Protein AF-A0A370FTB4-F1 (afdb_monomer_lite)

Structure (mmCIF, N/CA/C/O backbone):
data_AF-A0A370FTB4-F1
#
_entry.id   AF-A0A370FTB4-F1
#
loop_
_atom_site.group_PDB
_atom_site.id
_atom_site.type_symbol
_atom_site.label_atom_id
_atom_site.label_alt_id
_atom_site.label_comp_id
_atom_site.label_asym_id
_atom_site.label_entity_id
_atom_site.label_seq_id
_atom_site.pdbx_PDB_ins_code
_atom_site.Cartn_x
_atom_site.Cartn_y
_atom_site.Cartn_z
_atom_site.occupancy
_atom_site.B_iso_or_equiv
_atom_site.auth_seq_id
_atom_site.auth_comp_id
_atom_site.auth_asym_id
_atom_site.auth_atom_id
_atom_site.pdbx_PDB_model_num
ATOM 1 N N . MET A 1 1 ? 8.710 -1.577 10.080 1.00 73.25 1 MET A N 1
ATOM 2 C CA . MET A 1 1 ? 8.200 -1.287 8.726 1.00 73.25 1 MET A CA 1
ATOM 3 C C . MET A 1 1 ? 8.484 -2.484 7.834 1.00 73.25 1 MET A C 1
ATOM 5 O O . MET A 1 1 ? 9.625 -2.939 7.810 1.00 73.25 1 MET A O 1
ATOM 9 N N . THR A 1 2 ? 7.468 -3.020 7.163 1.00 87.62 2 THR A N 1
ATOM 10 C CA . THR A 1 2 ? 7.617 -4.161 6.241 1.00 87.62 2 THR A CA 1
ATOM 11 C C . THR A 1 2 ? 7.304 -3.681 4.834 1.00 87.62 2 THR A C 1
ATOM 13 O O . THR A 1 2 ? 6.275 -3.037 4.642 1.00 87.62 2 THR A O 1
ATOM 16 N N . ALA A 1 3 ? 8.171 -3.987 3.867 1.00 92.50 3 ALA A N 1
ATOM 17 C CA . ALA A 1 3 ? 7.989 -3.603 2.472 1.00 92.50 3 ALA A CA 1
ATOM 18 C C . ALA A 1 3 ? 7.992 -4.834 1.557 1.00 92.50 3 ALA A C 1
ATOM 20 O O . ALA A 1 3 ? 8.781 -5.757 1.755 1.00 92.50 3 ALA A O 1
ATOM 21 N N . THR A 1 4 ? 7.113 -4.845 0.558 1.00 96.44 4 THR A N 1
ATOM 22 C CA . THR A 1 4 ? 7.035 -5.883 -0.479 1.00 96.44 4 THR A CA 1
ATOM 23 C C . THR A 1 4 ? 7.065 -5.228 -1.849 1.00 96.44 4 THR A C 1
ATOM 25 O O . THR A 1 4 ? 6.313 -4.289 -2.098 1.00 96.44 4 THR A O 1
ATOM 28 N N . GLN A 1 5 ? 7.916 -5.741 -2.735 1.00 96.69 5 GLN A N 1
ATOM 29 C CA . GLN A 1 5 ? 8.015 -5.274 -4.114 1.00 96.69 5 GLN A CA 1
ATOM 30 C C . GLN A 1 5 ? 7.418 -6.286 -5.082 1.00 96.69 5 GLN A C 1
ATOM 32 O O . GLN A 1 5 ? 7.615 -7.493 -4.928 1.00 96.69 5 GLN A O 1
ATOM 37 N N . PHE A 1 6 ? 6.709 -5.791 -6.091 1.00 95.75 6 PHE A N 1
ATOM 38 C CA . PHE A 1 6 ? 6.144 -6.611 -7.154 1.00 95.75 6 PHE A CA 1
ATOM 39 C C . PHE A 1 6 ? 5.972 -5.811 -8.444 1.00 95.75 6 PHE A C 1
ATOM 41 O O . PHE A 1 6 ? 5.891 -4.585 -8.443 1.00 95.75 6 PHE A O 1
ATOM 48 N N . THR A 1 7 ? 5.888 -6.523 -9.561 1.00 94.38 7 THR A N 1
ATOM 49 C CA . THR A 1 7 ? 5.549 -5.955 -10.867 1.00 94.38 7 THR A CA 1
ATOM 50 C C . THR A 1 7 ? 4.223 -6.535 -11.336 1.00 94.38 7 THR A C 1
ATOM 52 O O . THR A 1 7 ? 3.873 -7.673 -11.018 1.00 94.38 7 THR A O 1
ATOM 55 N N . VAL A 1 8 ? 3.464 -5.746 -12.094 1.00 88.38 8 VAL A N 1
ATOM 56 C CA . VAL A 1 8 ? 2.197 -6.188 -12.687 1.00 88.38 8 VAL A CA 1
ATOM 57 C C . VAL A 1 8 ? 2.379 -6.270 -14.204 1.00 88.38 8 VAL A C 1
ATOM 59 O O . VAL A 1 8 ? 2.671 -5.249 -14.839 1.00 88.3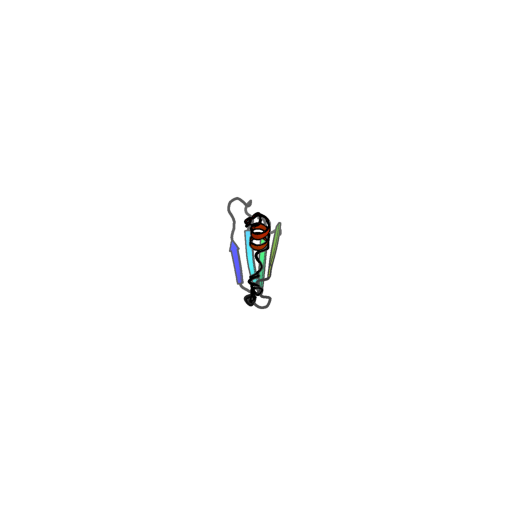8 8 VAL A O 1
ATOM 62 N N . PRO A 1 9 ? 2.220 -7.458 -14.817 1.00 90.69 9 PRO A N 1
ATOM 63 C CA . PRO A 1 9 ? 2.273 -7.595 -16.267 1.00 90.69 9 PRO A CA 1
ATOM 64 C C . PRO A 1 9 ? 1.282 -6.651 -16.958 1.00 90.69 9 PRO A C 1
ATOM 66 O O . PRO A 1 9 ? 0.133 -6.532 -16.542 1.00 90.69 9 PRO A O 1
ATOM 69 N N . GLY A 1 10 ? 1.725 -5.981 -18.023 1.00 88.81 10 GLY A N 1
ATOM 70 C CA . GLY A 1 10 ? 0.902 -5.023 -18.771 1.00 88.81 10 GLY A CA 1
ATOM 71 C C . GLY A 1 10 ? 0.951 -3.577 -18.264 1.00 88.81 10 GLY A C 1
ATOM 72 O O . GLY A 1 10 ? 0.478 -2.695 -18.971 1.00 88.81 10 GLY A O 1
ATOM 73 N N . LEU A 1 11 ? 1.586 -3.296 -17.118 1.00 86.88 11 LEU A N 1
ATOM 74 C CA . LEU A 1 11 ? 1.767 -1.928 -16.598 1.00 86.88 11 LEU A CA 1
ATOM 75 C C . LEU A 1 11 ? 3.124 -1.308 -16.972 1.00 86.88 11 LEU A C 1
ATOM 77 O O . LEU A 1 11 ? 3.739 -0.616 -16.171 1.00 86.88 11 LEU A O 1
ATOM 81 N N . GLY A 1 12 ? 3.626 -1.583 -18.178 1.00 86.25 12 GLY A N 1
ATOM 82 C CA . GLY A 1 12 ? 4.793 -0.874 -18.726 1.00 86.25 12 GLY A CA 1
ATOM 83 C C . GLY A 1 12 ? 6.109 -1.037 -17.954 1.00 86.25 12 GLY A C 1
ATOM 84 O O . GLY A 1 12 ? 6.998 -0.212 -18.112 1.00 86.25 12 GLY A O 1
ATOM 85 N N . GLY A 1 13 ? 6.248 -2.080 -17.129 1.00 89.44 13 GLY A N 1
ATOM 86 C CA . GLY A 1 13 ? 7.460 -2.307 -16.335 1.00 89.44 13 GLY A CA 1
ATOM 87 C C . GLY A 1 13 ? 7.529 -1.512 -15.027 1.00 89.44 13 GLY A C 1
ATOM 88 O O . GLY A 1 13 ? 8.596 -1.456 -14.425 1.00 89.44 13 GLY A O 1
ATOM 89 N N . ILE A 1 14 ? 6.413 -0.934 -14.569 1.00 95.06 14 ILE A N 1
ATOM 90 C CA . ILE A 1 14 ? 6.341 -0.266 -13.265 1.00 95.06 14 ILE A CA 1
ATOM 91 C C . ILE A 1 14 ? 6.573 -1.282 -12.138 1.00 95.06 14 ILE A C 1
ATOM 93 O O . ILE A 1 14 ? 5.942 -2.346 -12.092 1.00 95.06 14 ILE A O 1
ATOM 97 N N . THR A 1 15 ? 7.460 -0.924 -11.213 1.00 96.31 15 THR A N 1
ATOM 98 C CA . THR A 1 15 ? 7.694 -1.648 -9.961 1.00 96.31 15 THR A CA 1
ATOM 99 C C . THR A 1 15 ? 6.897 -0.991 -8.850 1.00 96.31 15 THR A C 1
ATOM 101 O O . THR A 1 15 ? 7.047 0.201 -8.592 1.00 96.31 15 THR A O 1
ATOM 104 N N . PHE A 1 16 ? 6.050 -1.770 -8.186 1.00 97.00 16 PHE A N 1
ATOM 105 C CA . PHE A 1 16 ? 5.276 -1.321 -7.041 1.00 97.00 16 PHE A CA 1
ATOM 106 C C . PHE A 1 16 ? 5.951 -1.739 -5.740 1.00 97.00 16 PHE A C 1
ATOM 108 O O . PHE A 1 16 ? 6.342 -2.896 -5.586 1.00 97.00 16 PHE A O 1
ATOM 115 N N . THR A 1 17 ? 6.017 -0.814 -4.790 1.00 97.44 17 THR A N 1
ATOM 116 C CA . THR A 1 17 ? 6.477 -1.031 -3.421 1.00 97.44 17 THR A CA 1
ATOM 117 C C . THR A 1 17 ? 5.311 -0.793 -2.473 1.00 97.44 17 THR A C 1
ATOM 119 O O . THR A 1 17 ? 4.827 0.330 -2.341 1.00 97.44 17 THR A O 1
ATOM 122 N N . ALA A 1 18 ? 4.859 -1.853 -1.808 1.00 97.31 18 ALA A N 1
ATOM 123 C CA . ALA A 1 18 ? 3.883 -1.786 -0.730 1.00 97.31 18 ALA A CA 1
ATOM 124 C C . ALA A 1 18 ? 4.615 -1.745 0.616 1.00 97.31 18 ALA A C 1
ATOM 126 O O . ALA A 1 18 ? 5.302 -2.707 0.955 1.00 97.31 18 ALA A O 1
ATOM 127 N N . SER A 1 19 ? 4.453 -0.668 1.379 1.00 96.88 19 SER A N 1
ATOM 128 C CA . SER A 1 19 ? 5.101 -0.442 2.675 1.00 96.88 19 SER A CA 1
ATOM 129 C C . SER A 1 19 ? 4.050 -0.280 3.767 1.00 96.88 19 SER A C 1
ATOM 131 O O . SER A 1 19 ? 3.216 0.618 3.684 1.00 96.88 19 SER A O 1
ATOM 133 N N . TYR A 1 20 ? 4.095 -1.131 4.793 1.00 94.88 20 TYR A N 1
ATOM 134 C CA . TYR A 1 20 ? 3.210 -1.035 5.955 1.00 94.88 20 TYR A CA 1
ATOM 135 C C . TYR A 1 20 ? 3.948 -0.483 7.178 1.00 94.88 20 TYR A C 1
ATOM 137 O O . TYR A 1 20 ? 4.986 -1.023 7.600 1.00 94.88 20 TYR A O 1
ATOM 145 N N . ASP A 1 21 ? 3.379 0.575 7.750 1.00 93.50 21 ASP A N 1
ATOM 146 C CA . ASP A 1 21 ? 3.754 1.151 9.034 1.00 93.50 21 ASP A CA 1
ATOM 147 C C . ASP A 1 21 ? 2.735 0.728 10.112 1.00 93.50 21 ASP A C 1
ATOM 149 O O . ASP A 1 21 ? 1.601 1.214 10.108 1.00 93.50 21 ASP A O 1
ATOM 153 N N . PRO A 1 22 ? 3.108 -0.183 11.032 1.00 90.50 22 PRO A N 1
ATOM 154 C CA . PRO A 1 22 ? 2.214 -0.639 12.089 1.00 90.50 22 PRO A CA 1
ATOM 155 C C . PRO A 1 22 ? 2.002 0.393 13.203 1.00 90.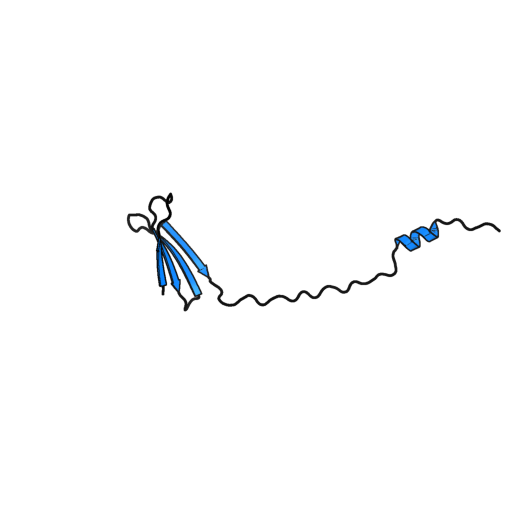50 22 PRO A C 1
ATOM 157 O O . PRO A 1 22 ? 1.020 0.270 13.928 1.00 90.50 22 PRO A O 1
ATOM 160 N N . GLU A 1 23 ? 2.888 1.382 13.365 1.00 90.88 23 GLU A N 1
ATOM 161 C CA . GLU A 1 23 ? 2.735 2.428 14.388 1.00 90.88 23 GLU A CA 1
ATOM 162 C C . GLU A 1 23 ? 1.652 3.429 13.978 1.00 90.88 23 GLU A C 1
ATOM 164 O O . GLU A 1 23 ? 0.905 3.928 14.817 1.00 90.88 23 GLU A O 1
ATOM 169 N N . LEU A 1 24 ? 1.542 3.678 12.671 1.00 90.06 24 LEU A N 1
ATOM 170 C CA . LEU A 1 24 ? 0.551 4.575 12.076 1.00 90.06 24 LEU A CA 1
ATOM 171 C C . LEU A 1 24 ? -0.672 3.842 11.506 1.00 90.06 24 LEU A C 1
ATOM 173 O O . LEU A 1 24 ? -1.596 4.493 11.020 1.00 90.06 24 LEU A O 1
ATOM 177 N N . ALA A 1 25 ? -0.662 2.505 11.529 1.00 91.75 25 ALA A N 1
ATOM 178 C CA . ALA A 1 25 ? -1.640 1.646 10.864 1.00 91.75 25 ALA A CA 1
ATOM 179 C C . ALA A 1 25 ? -1.893 2.079 9.404 1.00 91.75 25 ALA A C 1
ATOM 181 O O . ALA A 1 25 ? -3.028 2.243 8.951 1.00 91.75 25 ALA A O 1
ATOM 182 N N . TRP A 1 26 ? -0.805 2.307 8.664 1.00 93.62 26 TRP A N 1
ATOM 183 C CA . TRP A 1 26 ? -0.845 2.902 7.330 1.00 93.62 26 TRP A CA 1
ATOM 184 C C . TRP A 1 26 ? -0.143 2.021 6.301 1.00 93.62 26 TRP A C 1
ATOM 186 O O . TRP A 1 26 ? 0.998 1.600 6.500 1.00 93.62 26 TRP A O 1
ATOM 196 N N . LEU A 1 27 ? -0.813 1.759 5.180 1.00 95.06 27 LEU A N 1
ATOM 197 C CA . LEU A 1 27 ? -0.236 1.090 4.018 1.00 95.06 27 LEU A CA 1
ATOM 198 C C . LEU A 1 27 ? -0.009 2.114 2.906 1.00 95.06 27 LEU A C 1
ATOM 200 O O . LEU A 1 27 ? -0.953 2.736 2.423 1.00 95.06 27 LEU A O 1
ATOM 204 N N . THR A 1 28 ? 1.231 2.236 2.453 1.00 96.62 28 THR A N 1
ATOM 205 C CA . THR A 1 28 ? 1.595 3.042 1.285 1.00 96.62 28 THR A CA 1
ATOM 206 C C . THR A 1 28 ? 1.908 2.120 0.114 1.00 96.62 28 THR A C 1
ATOM 208 O O . THR A 1 28 ? 2.610 1.126 0.281 1.00 96.62 28 THR A O 1
ATOM 211 N N . LEU A 1 29 ? 1.403 2.448 -1.071 1.00 97.19 29 LEU A N 1
ATOM 212 C CA . LEU A 1 29 ? 1.713 1.775 -2.326 1.00 97.19 29 LEU A CA 1
ATOM 213 C C . LEU A 1 29 ? 2.293 2.793 -3.309 1.00 97.19 29 LEU A C 1
ATOM 215 O O . LEU A 1 29 ? 1.577 3.676 -3.779 1.00 97.19 29 LEU A O 1
ATOM 219 N N . GLU A 1 30 ? 3.573 2.657 -3.628 1.00 97.69 30 GLU A N 1
ATOM 220 C CA . GLU A 1 30 ? 4.288 3.528 -4.566 1.00 97.69 30 GLU A CA 1
ATOM 221 C C . GLU A 1 30 ? 4.643 2.754 -5.830 1.00 97.69 30 GLU A C 1
ATOM 223 O O . GLU A 1 30 ? 5.108 1.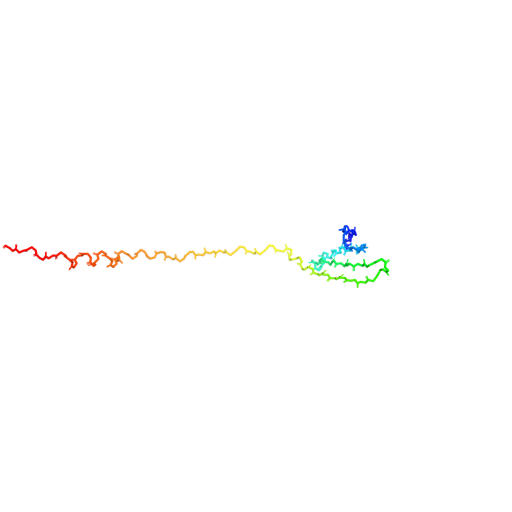623 -5.745 1.00 97.69 30 GLU A O 1
ATOM 228 N N . GLY A 1 31 ? 4.421 3.347 -6.999 1.00 97.00 31 GLY A N 1
ATOM 229 C CA . GLY A 1 31 ? 4.827 2.815 -8.295 1.00 97.00 31 GLY A CA 1
ATOM 230 C C . GLY A 1 31 ? 5.973 3.638 -8.869 1.00 97.00 31 GLY A C 1
ATOM 231 O O . GLY A 1 31 ? 5.835 4.855 -9.012 1.00 97.00 31 GLY A O 1
ATOM 232 N N . HIS A 1 32 ? 7.064 2.968 -9.233 1.00 97.12 32 HIS A N 1
ATOM 233 C CA . HIS A 1 32 ? 8.236 3.558 -9.875 1.00 97.12 32 HIS A CA 1
ATOM 234 C C . HIS A 1 32 ? 8.443 2.991 -11.283 1.00 97.12 32 HIS A C 1
ATOM 236 O O . HIS A 1 32 ? 8.254 1.793 -11.506 1.00 97.12 32 HIS A O 1
ATOM 242 N N . ASP A 1 33 ? 8.820 3.843 -12.234 1.00 94.62 33 ASP A N 1
ATOM 243 C CA . ASP A 1 33 ? 9.219 3.414 -13.578 1.00 94.62 33 ASP A CA 1
ATOM 244 C C . ASP A 1 33 ? 10.637 2.802 -13.607 1.00 94.62 33 ASP A C 1
ATOM 246 O O . ASP A 1 33 ? 11.296 2.637 -12.577 1.00 94.62 33 ASP A O 1
ATOM 250 N N . GLY A 1 34 ? 11.110 2.432 -14.802 1.00 90.50 34 GLY A N 1
ATOM 251 C CA . GLY A 1 34 ? 12.433 1.826 -14.993 1.00 90.50 34 GLY A CA 1
ATOM 252 C C . GLY A 1 34 ? 13.614 2.751 -14.677 1.00 90.50 34 GLY A C 1
ATOM 253 O O . GLY A 1 34 ? 14.707 2.252 -14.414 1.00 90.50 34 GLY A O 1
ATOM 254 N N . ASP A 1 35 ? 13.391 4.066 -14.649 1.00 93.94 35 ASP A N 1
ATOM 255 C CA . ASP A 1 35 ? 14.378 5.078 -14.262 1.00 93.94 35 ASP A CA 1
ATOM 256 C C . ASP A 1 35 ? 14.268 5.434 -12.766 1.00 93.94 35 ASP A C 1
ATOM 258 O O . ASP A 1 35 ? 14.934 6.351 -12.280 1.00 93.94 35 ASP A O 1
ATOM 262 N N . ASN A 1 36 ? 13.448 4.683 -12.015 1.00 90.31 36 ASN A N 1
ATOM 263 C CA . ASN A 1 36 ? 13.135 4.895 -10.605 1.00 90.31 36 ASN A CA 1
ATOM 264 C C . ASN A 1 36 ? 12.404 6.229 -10.332 1.00 90.31 36 ASN A C 1
ATOM 266 O O . ASN A 1 36 ? 12.453 6.762 -9.221 1.00 90.31 36 ASN A O 1
ATOM 270 N N . GLY A 1 37 ? 11.716 6.774 -11.337 1.00 95.94 37 GLY A N 1
ATOM 271 C CA . GLY A 1 37 ? 10.829 7.925 -11.205 1.00 95.94 37 GLY A CA 1
ATOM 272 C C . GLY A 1 37 ? 9.498 7.527 -10.574 1.00 95.94 37 GLY A C 1
ATOM 273 O O . GLY A 1 37 ? 8.893 6.530 -10.966 1.00 95.94 37 GLY A O 1
ATOM 274 N N . LEU A 1 38 ? 9.028 8.288 -9.579 1.00 96.12 38 LEU A N 1
ATOM 275 C CA . LEU A 1 38 ? 7.727 8.045 -8.949 1.00 96.12 38 LEU A CA 1
ATOM 276 C C . LEU A 1 38 ? 6.610 8.411 -9.930 1.00 96.12 38 LEU A C 1
ATOM 278 O O . LEU A 1 38 ? 6.464 9.575 -10.302 1.00 96.12 38 LEU A O 1
ATOM 282 N N . VAL A 1 39 ? 5.804 7.423 -10.314 1.00 95.38 39 VAL A N 1
ATOM 283 C CA . VAL A 1 39 ? 4.701 7.592 -11.276 1.00 95.38 39 VAL A CA 1
ATOM 284 C C . VAL A 1 39 ? 3.321 7.471 -10.637 1.00 95.38 39 VAL A C 1
ATOM 286 O O . VAL A 1 39 ? 2.342 7.969 -11.188 1.00 95.38 39 VAL A O 1
ATOM 289 N N . SER A 1 40 ? 3.219 6.827 -9.472 1.00 94.50 40 SER A N 1
ATOM 290 C CA . SER A 1 40 ? 1.969 6.698 -8.720 1.00 94.50 40 SER A CA 1
ATOM 291 C C . SER A 1 40 ? 2.254 6.524 -7.235 1.00 94.50 40 SER A C 1
ATOM 293 O O . SER A 1 40 ? 3.195 5.832 -6.866 1.00 94.50 40 SER A O 1
ATOM 295 N N . ALA A 1 41 ? 1.404 7.084 -6.380 1.00 96.00 41 ALA A N 1
ATOM 296 C CA . ALA A 1 41 ? 1.424 6.828 -4.947 1.00 96.00 41 ALA A CA 1
ATOM 297 C C . ALA A 1 41 ? -0.009 6.768 -4.414 1.00 96.00 41 ALA A C 1
ATOM 299 O O . ALA A 1 41 ? -0.874 7.547 -4.817 1.00 96.00 41 ALA A O 1
ATOM 300 N N . SER A 1 42 ? -0.284 5.827 -3.521 1.00 96.06 42 SER A N 1
ATOM 301 C CA . SER A 1 42 ? -1.568 5.693 -2.831 1.00 96.06 42 SER A CA 1
ATOM 302 C C . SER A 1 42 ? -1.332 5.350 -1.368 1.00 96.06 42 SER A C 1
ATOM 304 O O . SER A 1 42 ? -0.409 4.607 -1.044 1.00 96.06 42 SER A O 1
ATOM 306 N N . GLY A 1 43 ? -2.161 5.901 -0.485 1.00 94.69 43 GLY A N 1
ATOM 307 C CA . GLY A 1 43 ? -2.108 5.650 0.951 1.00 94.69 43 GLY A CA 1
ATOM 308 C C . GLY A 1 43 ? -3.445 5.124 1.448 1.00 94.69 43 GLY A C 1
ATOM 309 O O . GLY A 1 43 ? -4.492 5.664 1.090 1.00 94.69 43 GLY A O 1
ATOM 310 N N . PHE A 1 44 ? -3.400 4.089 2.275 1.00 93.25 44 PHE A N 1
ATOM 311 C CA . PHE A 1 44 ? -4.565 3.468 2.883 1.00 93.25 44 PHE A CA 1
ATOM 312 C C . PHE A 1 44 ? -4.402 3.499 4.400 1.00 93.25 44 PHE A C 1
ATOM 314 O O . PHE A 1 44 ? -3.475 2.895 4.944 1.00 93.25 44 PHE A O 1
ATOM 321 N N . SER A 1 45 ? -5.326 4.180 5.079 1.00 91.25 45 SER A N 1
ATOM 322 C CA . SER A 1 45 ? -5.500 4.002 6.517 1.00 91.25 45 SER A CA 1
ATOM 323 C C . SER A 1 45 ? -6.117 2.633 6.749 1.00 91.25 45 SER A C 1
ATOM 325 O 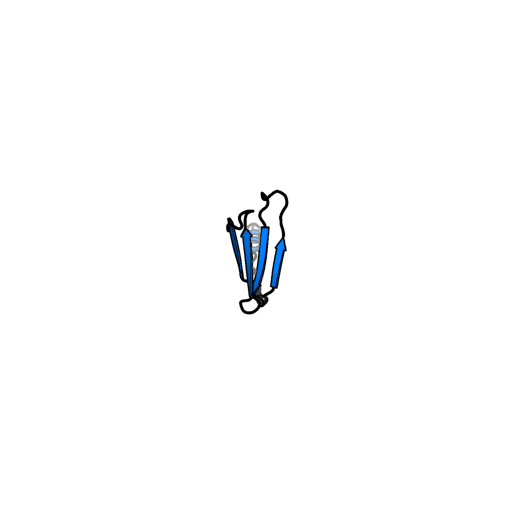O . SER A 1 45 ? -7.188 2.335 6.218 1.00 91.25 45 SER A O 1
ATOM 327 N N . ILE A 1 46 ? -5.439 1.797 7.522 1.00 86.88 46 ILE A N 1
ATOM 328 C CA . ILE A 1 46 ? -5.988 0.536 7.991 1.00 86.88 46 ILE A CA 1
ATOM 329 C C . ILE A 1 46 ? -6.493 0.815 9.397 1.00 86.88 46 ILE A C 1
ATOM 331 O O . ILE A 1 46 ? -5.715 0.797 10.340 1.00 86.88 46 ILE A O 1
ATOM 335 N N . THR A 1 47 ? -7.783 1.115 9.549 1.00 77.19 47 THR A N 1
ATOM 336 C CA . THR A 1 47 ? -8.403 1.177 10.879 1.00 77.19 47 THR A CA 1
ATOM 337 C C . THR A 1 47 ? -8.330 -0.219 11.499 1.00 77.19 47 THR A C 1
ATOM 339 O O . THR A 1 47 ? -8.971 -1.131 10.970 1.00 77.19 47 THR A O 1
ATOM 342 N N . PRO A 1 48 ? -7.526 -0.421 12.559 1.00 63.38 48 PRO A N 1
ATOM 343 C CA . PRO A 1 48 ? -7.315 -1.751 13.119 1.00 63.38 48 PRO A CA 1
ATOM 344 C C . PRO A 1 48 ? -8.534 -2.234 13.911 1.00 63.38 48 PRO A C 1
ATOM 346 O O . PRO A 1 48 ? -8.755 -3.440 14.012 1.00 63.38 48 PRO A O 1
ATOM 349 N N . ASP A 1 49 ? -9.333 -1.305 14.441 1.00 71.69 49 ASP A N 1
ATOM 350 C CA . ASP A 1 49 ? -10.500 -1.622 15.250 1.00 71.69 49 ASP A CA 1
ATOM 351 C C . ASP A 1 49 ? -11.732 -1.871 14.363 1.00 71.69 49 ASP A C 1
ATOM 353 O O . ASP A 1 49 ? -12.057 -1.042 13.503 1.00 71.69 49 ASP A O 1
ATOM 357 N N . PRO A 1 50 ? -12.441 -3.000 14.554 1.00 68.44 50 PRO A N 1
ATOM 358 C CA . PRO A 1 50 ? -13.751 -3.205 13.958 1.00 68.44 50 PRO A CA 1
ATOM 359 C C . PRO A 1 50 ? -14.682 -2.056 14.343 1.00 68.44 50 PRO A C 1
ATOM 361 O O . PRO A 1 50 ? -14.703 -1.625 15.494 1.00 68.44 50 PRO A O 1
ATOM 364 N N . ILE A 1 51 ? -15.489 -1.585 13.395 1.00 75.12 51 ILE A N 1
ATOM 365 C CA . ILE A 1 51 ? -16.577 -0.667 13.730 1.00 75.12 51 ILE A CA 1
ATOM 366 C C . ILE A 1 51 ? -17.571 -1.444 14.597 1.00 75.12 51 ILE A C 1
ATOM 368 O O . ILE A 1 51 ? -18.029 -2.516 14.189 1.00 75.12 51 ILE A O 1
ATOM 372 N N . ASP A 1 52 ? -17.890 -0.912 15.778 1.00 82.50 52 ASP A N 1
ATOM 373 C CA . ASP A 1 52 ? -18.876 -1.519 16.666 1.00 82.50 52 ASP A CA 1
ATOM 374 C C . ASP A 1 52 ? -20.210 -1.732 15.928 1.00 82.50 52 ASP A C 1
ATOM 376 O O . ASP A 1 52 ? -20.661 -0.857 15.176 1.00 82.50 52 ASP A O 1
ATOM 380 N N . PRO A 1 53 ? -20.873 -2.884 16.122 1.00 84.31 53 PRO A N 1
ATOM 381 C CA . PRO A 1 53 ? -22.158 -3.141 15.496 1.00 84.31 53 PRO A CA 1
ATOM 382 C C . PRO A 1 53 ? -23.205 -2.137 15.987 1.00 84.31 53 PRO A C 1
ATOM 384 O O . PRO A 1 53 ? -23.346 -1.879 17.182 1.00 84.31 53 PRO A O 1
ATOM 387 N N . ILE A 1 54 ? -23.991 -1.605 15.054 1.00 84.75 54 ILE A N 1
ATOM 388 C CA . ILE A 1 54 ? -25.122 -0.732 15.369 1.00 84.75 54 ILE A CA 1
ATOM 389 C C . ILE A 1 54 ? -26.338 -1.618 15.654 1.00 84.75 54 ILE A C 1
ATOM 391 O O . ILE A 1 54 ? -26.810 -2.339 14.773 1.00 84.75 54 ILE A O 1
ATOM 395 N N . THR A 1 55 ? -26.873 -1.553 16.872 1.00 88.06 55 THR A N 1
ATOM 396 C CA . THR A 1 55 ? -28.156 -2.188 17.202 1.00 88.06 55 THR A CA 1
ATOM 397 C C . THR A 1 55 ? -29.293 -1.378 16.583 1.00 88.06 55 THR A C 1
ATOM 399 O O . THR A 1 55 ? -29.522 -0.233 16.971 1.00 88.06 55 THR A O 1
ATOM 402 N N . ILE A 1 56 ? -30.023 -1.969 15.636 1.00 85.50 56 ILE A N 1
ATOM 403 C CA . ILE A 1 56 ? -31.267 -1.393 15.115 1.00 85.50 56 ILE A CA 1
ATOM 404 C C . ILE A 1 56 ? -32.406 -1.855 16.021 1.00 85.50 56 ILE A C 1
ATOM 406 O O . ILE A 1 56 ? -32.729 -3.041 16.049 1.00 85.50 56 ILE A O 1
ATOM 410 N N . THR A 1 57 ? -33.017 -0.925 16.752 1.00 88.88 57 THR A N 1
ATOM 411 C CA . THR A 1 57 ? -34.293 -1.170 17.432 1.00 88.88 57 THR A CA 1
ATOM 412 C C . THR A 1 57 ? -35.411 -0.989 16.404 1.00 88.88 57 THR A C 1
ATOM 414 O O . THR A 1 57 ? -35.563 0.127 15.904 1.00 88.88 57 THR A O 1
ATOM 417 N N . PRO A 1 58 ? -36.177 -2.040 16.052 1.00 84.19 58 PRO A N 1
ATOM 418 C CA 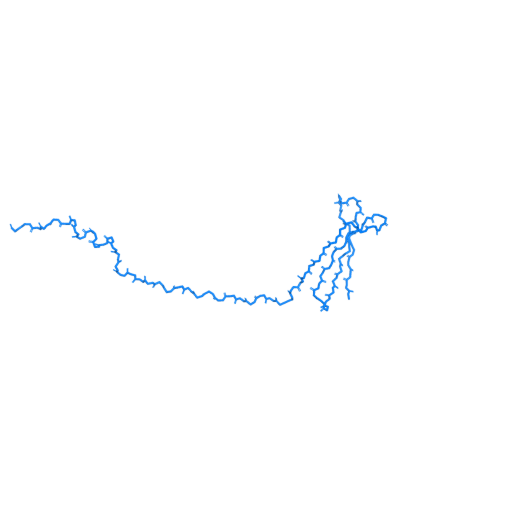. PRO A 1 58 ? -37.337 -1.891 15.182 1.00 84.19 58 PRO A CA 1
ATOM 419 C C . PRO A 1 58 ? -38.346 -0.935 15.818 1.00 84.19 58 PRO A C 1
ATOM 421 O O . PRO A 1 58 ? -38.549 -0.967 17.035 1.00 84.19 58 PRO A O 1
ATOM 424 N N . GLU A 1 59 ? -38.990 -0.101 15.006 1.00 85.19 59 GLU A N 1
ATOM 425 C CA . GLU A 1 59 ? -40.140 0.666 15.477 1.00 85.19 59 GLU A CA 1
ATOM 426 C C . GLU A 1 59 ? -41.254 -0.299 15.918 1.00 85.19 59 GLU A C 1
ATOM 428 O O . GLU A 1 59 ? -41.428 -1.361 15.306 1.00 85.19 59 GLU A O 1
ATOM 433 N N . PRO A 1 60 ? -42.000 0.025 16.989 1.00 80.75 60 PRO A N 1
ATOM 434 C CA . PRO A 1 60 ? -43.132 -0.786 17.398 1.00 80.75 60 PRO A CA 1
ATOM 435 C C . PRO A 1 60 ? -44.160 -0.812 16.266 1.00 80.75 60 PRO A C 1
ATOM 437 O O . PRO A 1 60 ? -44.622 0.235 15.811 1.00 80.75 60 PRO A O 1
ATOM 440 N N . VAL A 1 61 ? -44.530 -2.015 15.827 1.00 77.69 61 VAL A N 1
ATOM 441 C CA . VAL A 1 61 ? -45.695 -2.192 14.962 1.00 77.69 61 VAL A CA 1
ATOM 442 C C . VAL A 1 61 ? -46.908 -1.830 15.808 1.00 77.69 61 VAL A C 1
ATOM 444 O O . VAL A 1 61 ? -47.231 -2.518 16.775 1.00 77.69 61 VAL A O 1
ATOM 447 N N . VAL A 1 62 ? -47.528 -0.697 15.495 1.00 72.00 62 VAL A N 1
ATOM 448 C CA . VAL A 1 62 ? -48.848 -0.378 16.021 1.00 72.00 62 VAL A CA 1
ATOM 449 C C . VAL A 1 62 ? -49.810 -1.213 15.190 1.00 72.00 62 VAL A C 1
ATOM 451 O O . VAL A 1 62 ? -50.056 -0.882 14.032 1.00 72.00 62 VAL A O 1
ATOM 454 N N . ASP A 1 63 ? -50.301 -2.318 15.753 1.00 61.09 63 ASP A N 1
ATOM 455 C CA . ASP A 1 63 ? -51.478 -3.002 15.222 1.00 61.09 63 ASP A CA 1
ATOM 456 C C . ASP A 1 63 ? -52.637 -2.009 15.344 1.00 61.09 63 ASP A C 1
ATOM 458 O O . ASP A 1 63 ? -53.260 -1.858 16.395 1.00 61.09 63 ASP A O 1
ATOM 462 N N . THR A 1 64 ? -52.875 -1.223 14.296 1.00 60.88 64 THR A N 1
ATOM 463 C CA . THR A 1 64 ? -54.134 -0.506 14.173 1.00 60.88 64 THR A CA 1
ATOM 464 C C . THR A 1 64 ? -55.193 -1.567 13.907 1.00 60.88 64 THR A C 1
ATOM 466 O O . THR A 1 64 ? -55.410 -1.949 12.762 1.00 60.88 64 THR A O 1
ATOM 469 N N . ASP A 1 65 ? -55.853 -2.023 14.974 1.00 55.72 65 ASP A N 1
ATOM 470 C CA . ASP A 1 65 ? -57.128 -2.758 14.920 1.00 55.72 65 ASP A CA 1
ATOM 471 C C . ASP A 1 65 ? -58.227 -1.971 14.159 1.00 55.72 65 ASP A C 1
ATOM 473 O O . ASP A 1 65 ? -59.299 -2.500 13.878 1.00 55.72 65 ASP A O 1
ATOM 477 N N . ASP A 1 66 ? -57.962 -0.717 13.780 1.00 56.84 66 ASP A N 1
ATOM 478 C CA . ASP A 1 66 ? -58.718 0.055 12.798 1.00 56.84 66 ASP A CA 1
ATOM 479 C C . ASP A 1 66 ? -58.132 -0.144 11.390 1.00 56.84 66 ASP A C 1
ATOM 481 O O . ASP A 1 66 ? -57.374 0.690 10.890 1.00 56.84 66 ASP A O 1
ATOM 485 N N . ASP A 1 67 ? -58.498 -1.240 10.721 1.00 58.84 67 ASP A N 1
ATOM 486 C CA . ASP A 1 67 ? -58.455 -1.278 9.257 1.00 58.84 67 ASP A CA 1
ATOM 487 C C . ASP A 1 67 ? -59.576 -0.357 8.726 1.00 58.84 67 ASP A C 1
ATOM 489 O O . ASP A 1 67 ? -60.760 -0.708 8.819 1.00 58.84 67 ASP A O 1
ATOM 493 N N . PRO A 1 68 ? -59.265 0.823 8.153 1.00 57.12 68 PRO A N 1
ATOM 494 C CA . PRO A 1 68 ? -60.287 1.736 7.647 1.00 57.12 68 PRO A CA 1
ATOM 495 C C . PRO A 1 68 ? -61.099 1.134 6.486 1.00 57.12 68 PRO A C 1
ATOM 497 O O . PRO A 1 68 ? -62.171 1.652 6.159 1.00 57.12 68 PRO A O 1
ATOM 500 N N . LEU A 1 69 ? -60.627 0.045 5.862 1.00 55.16 69 LEU A N 1
ATOM 501 C CA . LEU A 1 69 ? -61.362 -0.670 4.816 1.00 55.16 69 LEU A CA 1
ATOM 502 C C . LEU A 1 69 ? -62.512 -1.510 5.384 1.00 55.16 69 LEU A C 1
ATOM 504 O O . LEU A 1 69 ? -63.546 -1.628 4.723 1.00 55.16 69 LEU A O 1
ATOM 508 N N . ALA A 1 70 ? -62.386 -2.025 6.612 1.00 55.41 70 ALA A N 1
ATOM 509 C CA . ALA A 1 70 ? -63.448 -2.790 7.268 1.00 55.41 70 ALA A CA 1
ATOM 510 C C . ALA A 1 70 ? -64.653 -1.900 7.631 1.00 55.41 70 ALA A C 1
ATOM 512 O O . ALA A 1 70 ? -65.807 -2.302 7.473 1.00 55.41 70 ALA A O 1
ATOM 513 N N . VAL A 1 71 ? -64.396 -0.652 8.039 1.00 55.38 71 VAL A N 1
ATOM 514 C CA . VAL A 1 71 ? -65.441 0.347 8.338 1.00 55.38 71 VAL A CA 1
ATOM 515 C C . VAL A 1 71 ? -66.151 0.817 7.059 1.00 55.38 71 VAL A C 1
ATOM 517 O O . VAL A 1 71 ? -67.358 1.056 7.065 1.00 55.38 71 VAL A O 1
ATOM 520 N N . ALA A 1 72 ? -65.436 0.900 5.931 1.00 56.94 72 ALA A N 1
ATOM 521 C CA . ALA A 1 72 ? -66.021 1.279 4.643 1.00 56.94 72 ALA A CA 1
ATOM 522 C C . ALA A 1 72 ? -66.974 0.211 4.070 1.00 56.94 72 ALA A C 1
ATOM 524 O O . ALA A 1 72 ? -67.934 0.560 3.383 1.00 56.94 72 ALA A O 1
ATOM 525 N N . GLN A 1 73 ? -66.749 -1.073 4.367 1.00 56.25 73 GLN A N 1
ATOM 526 C CA . GLN A 1 73 ? -67.629 -2.164 3.933 1.00 56.25 73 GLN A CA 1
ATOM 527 C C . GLN A 1 73 ? -68.965 -2.191 4.690 1.00 56.25 73 GLN A C 1
ATOM 529 O O . GLN A 1 73 ? -69.988 -2.476 4.076 1.00 56.25 73 GLN A O 1
ATOM 534 N N . GLN A 1 74 ? -68.995 -1.806 5.972 1.00 56.66 74 GLN A N 1
ATOM 535 C CA . GLN A 1 74 ? -70.238 -1.746 6.761 1.00 56.66 74 GLN A CA 1
ATOM 536 C C . GLN A 1 74 ? -71.195 -0.616 6.339 1.00 56.66 74 GLN A C 1
ATOM 538 O O . GLN A 1 74 ? -72.381 -0.670 6.646 1.00 56.66 74 GLN A O 1
ATOM 543 N N . HIS A 1 75 ? -70.712 0.407 5.627 1.00 57.84 75 HIS A N 1
ATOM 544 C CA . HIS A 1 75 ? -71.544 1.522 5.151 1.00 57.84 75 HIS A CA 1
ATOM 545 C C . HIS A 1 75 ? -72.221 1.236 3.792 1.00 57.84 75 HIS A C 1
ATOM 547 O O . HIS A 1 75 ? -72.958 2.081 3.285 1.00 57.84 75 HIS A O 1
ATOM 553 N N . LEU A 1 76 ? -71.964 0.075 3.175 1.00 59.16 76 LEU A N 1
ATOM 554 C CA . LEU A 1 76 ? -72.527 -0.302 1.871 1.00 59.16 76 LEU A CA 1
ATOM 555 C C . LEU A 1 76 ? -73.657 -1.333 1.952 1.00 59.16 76 LEU A C 1
ATOM 557 O O . LEU A 1 76 ? -74.309 -1.567 0.933 1.00 59.16 76 LEU A O 1
ATOM 561 N N . ASP A 1 77 ? -73.924 -1.912 3.125 1.00 60.00 77 ASP A N 1
ATOM 562 C CA . ASP A 1 77 ? -75.100 -2.758 3.311 1.00 60.00 77 ASP A CA 1
ATOM 563 C C . ASP A 1 77 ? -76.347 -1.869 3.476 1.00 60.00 77 ASP A C 1
ATOM 565 O O . ASP A 1 77 ? -76.413 -1.057 4.407 1.00 60.00 77 ASP A O 1
ATOM 569 N N . PRO A 1 78 ? -77.338 -1.952 2.567 1.00 65.69 78 PRO A N 1
ATOM 570 C CA . PRO A 1 78 ? -78.580 -1.210 2.727 1.00 65.69 78 PRO A CA 1
ATOM 571 C C . PRO A 1 78 ? -79.339 -1.739 3.957 1.00 65.69 78 PRO A C 1
ATOM 573 O O . PRO A 1 78 ? -79.266 -2.935 4.245 1.00 65.69 78 PRO A O 1
ATOM 576 N N . PRO A 1 79 ? -80.078 -0.885 4.690 1.00 66.06 79 PRO A N 1
ATOM 577 C CA . PRO A 1 79 ? -80.868 -1.34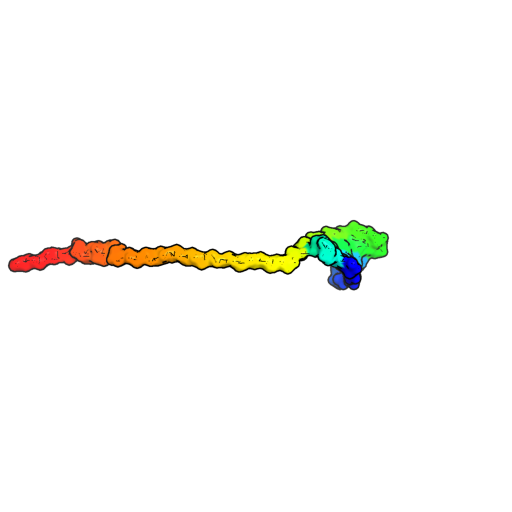6 5.826 1.00 66.06 79 PRO A CA 1
ATOM 578 C C . PRO A 1 79 ? -81.896 -2.383 5.356 1.00 66.06 79 PRO A C 1
ATOM 580 O O . PRO A 1 79 ? -82.612 -2.140 4.384 1.00 66.06 79 PRO A O 1
ATOM 583 N N . GLU A 1 80 ? -81.975 -3.528 6.041 1.00 67.50 80 GLU A N 1
ATOM 584 C CA . GLU A 1 80 ? -83.069 -4.482 5.839 1.00 67.50 80 GLU A CA 1
ATOM 585 C C . GLU A 1 80 ? -84.392 -3.789 6.208 1.00 67.50 80 GLU A C 1
ATOM 587 O O . GLU A 1 80 ? -84.591 -3.365 7.350 1.00 67.50 80 GLU A O 1
ATOM 592 N N . GLU A 1 81 ? -85.273 -3.606 5.219 1.00 58.75 81 GLU A N 1
ATOM 593 C CA . GLU A 1 81 ? -86.625 -3.086 5.443 1.00 58.75 81 GLU A CA 1
ATOM 594 C C . GLU A 1 81 ? -87.467 -4.095 6.258 1.00 58.75 81 GLU A C 1
ATOM 596 O O . GLU A 1 81 ? -87.320 -5.303 6.055 1.00 58.75 81 GLU A O 1
ATOM 601 N N . PRO A 1 82 ? -88.337 -3.623 7.177 1.00 64.06 82 PRO A N 1
ATOM 602 C CA . PRO A 1 82 ? -89.198 -4.473 8.006 1.00 64.06 82 PRO A CA 1
ATOM 603 C C . PRO A 1 82 ? -90.353 -5.142 7.245 1.00 64.06 82 PRO A C 1
ATOM 605 O O . PRO A 1 82 ? -90.844 -4.568 6.246 1.00 64.06 82 PRO A O 1
#

Secondary structure (DSSP, 8-state):
-EEEEEE-TTSTTPEEEEEEETTTTEEEEEEE-TT--EEEEEEEE---SPPPPP---PPP----S--HHHHHHHTSSPP---

Foldseek 3Di:
DDKDWDDDPPPQQWIWIWDADPVQQKIKIWTAHPVRDTDDIDMDRDPVDDDDDDDDDDDDPDPPPPPVVVVVVVVPDDDDDD

Radius of gyration: 33.31 Å; chains: 1; bounding box: 104×16×36 Å

pLDDT: mean 82.16, std 14.87, range [55.16, 97.69]

Sequence (82 aa):
MTATQFTVPGLGGITFTASYDPELAWLTLEGHDGDNGLVSASGFSITPDPIDPITITPEPVVDTDDDPLAVAQQHLDPPEEP